Protein AF-A0A2G1WJE7-F1 (afdb_monomer_lite)

Radius of gyration: 14.84 Å; chains: 1; bounding box: 30×22×42 Å

pLDDT: mean 84.78, std 7.72, range [44.44, 91.31]

Structure (mmCIF, N/CA/C/O backbone):
data_AF-A0A2G1WJE7-F1
#
_entry.id   AF-A0A2G1WJE7-F1
#
loop_
_atom_site.group_PDB
_atom_site.id
_atom_site.type_symbol
_atom_site.label_atom_id
_atom_site.label_alt_id
_atom_site.label_comp_id
_atom_site.label_asym_id
_atom_site.label_entity_id
_atom_site.label_seq_id
_atom_site.pdbx_PDB_ins_code
_atom_site.Cartn_x
_atom_site.Cartn_y
_atom_site.Cartn_z
_atom_site.occupancy
_atom_site.B_iso_or_equiv
_atom_site.auth_seq_id
_atom_site.auth_comp_id
_atom_site.auth_asym_id
_atom_site.auth_atom_id
_atom_site.pdbx_PDB_model_nu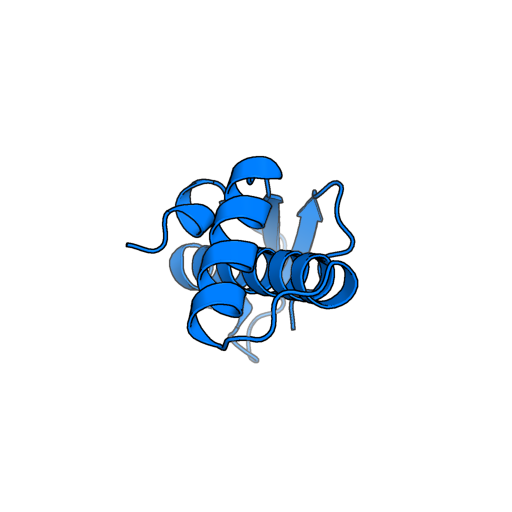m
ATOM 1 N N . MET A 1 1 ? 14.444 -7.185 1.016 1.00 44.44 1 MET A N 1
ATOM 2 C CA . MET A 1 1 ? 13.827 -6.282 2.007 1.00 44.44 1 MET A CA 1
ATOM 3 C C . MET A 1 1 ? 12.888 -5.352 1.264 1.00 44.44 1 MET A C 1
ATOM 5 O O . MET A 1 1 ? 13.196 -4.999 0.133 1.00 44.44 1 MET A O 1
ATOM 9 N N . ASN A 1 2 ? 11.698 -5.081 1.800 1.00 56.69 2 ASN A N 1
ATOM 10 C CA . ASN A 1 2 ? 10.722 -4.214 1.141 1.00 56.69 2 ASN A CA 1
ATOM 11 C C . ASN A 1 2 ? 10.812 -2.809 1.753 1.00 56.69 2 ASN A C 1
ATOM 13 O O . ASN A 1 2 ? 9.909 -2.405 2.476 1.00 56.69 2 ASN A O 1
ATOM 17 N N . ASP A 1 3 ? 11.915 -2.103 1.472 1.00 72.50 3 ASP A N 1
ATOM 18 C CA . ASP A 1 3 ? 12.256 -0.779 2.033 1.00 72.50 3 ASP A CA 1
ATOM 19 C C . ASP A 1 3 ? 11.117 0.248 1.946 1.00 72.50 3 ASP A C 1
ATOM 21 O O . ASP A 1 3 ? 10.965 1.100 2.813 1.00 72.50 3 ASP A O 1
ATOM 25 N N . LEU A 1 4 ? 10.249 0.138 0.935 1.00 80.88 4 LEU A N 1
ATOM 26 C CA . LEU A 1 4 ? 9.140 1.076 0.744 1.00 80.88 4 LEU A CA 1
ATOM 27 C C . LEU A 1 4 ? 8.129 1.044 1.899 1.00 80.88 4 LEU A C 1
ATOM 29 O O . LEU A 1 4 ? 7.553 2.072 2.228 1.00 80.88 4 LEU A O 1
ATOM 33 N N . ALA A 1 5 ? 7.921 -0.111 2.540 1.00 81.25 5 ALA A N 1
ATOM 34 C CA . ALA A 1 5 ? 6.994 -0.214 3.668 1.00 81.25 5 ALA A CA 1
ATOM 35 C C . ALA A 1 5 ? 7.541 0.463 4.938 1.00 81.25 5 ALA A C 1
ATOM 37 O O . ALA A 1 5 ? 6.765 0.813 5.823 1.00 81.25 5 ALA A O 1
ATOM 38 N N . GLU A 1 6 ? 8.860 0.662 5.040 1.00 82.94 6 GLU A N 1
ATOM 39 C CA . GLU A 1 6 ? 9.476 1.397 6.155 1.00 82.94 6 GLU A CA 1
ATOM 40 C C . GLU A 1 6 ? 9.274 2.909 6.023 1.00 82.94 6 GLU A C 1
ATOM 42 O O . GLU A 1 6 ? 9.200 3.610 7.029 1.00 82.94 6 GLU A O 1
ATOM 47 N N . ALA A 1 7 ? 9.087 3.397 4.794 1.00 85.44 7 ALA A N 1
ATOM 48 C CA . ALA A 1 7 ? 8.697 4.776 4.512 1.00 85.44 7 ALA A CA 1
ATOM 49 C C . ALA A 1 7 ? 7.188 5.041 4.720 1.00 85.44 7 ALA A C 1
ATOM 51 O O . ALA A 1 7 ? 6.719 6.162 4.519 1.00 85.44 7 ALA A O 1
ATOM 52 N N . VAL A 1 8 ? 6.417 4.036 5.156 1.00 87.44 8 VAL A N 1
ATOM 53 C CA . VAL A 1 8 ? 5.001 4.186 5.507 1.00 87.44 8 VAL A CA 1
ATOM 54 C C . VAL A 1 8 ? 4.835 4.172 7.022 1.00 87.44 8 VAL A C 1
ATOM 56 O O . VAL A 1 8 ? 5.104 3.185 7.707 1.00 87.44 8 VAL A O 1
ATOM 59 N N . THR A 1 9 ? 4.303 5.265 7.561 1.00 90.06 9 THR A N 1
ATOM 60 C CA . THR A 1 9 ? 3.977 5.371 8.982 1.00 90.06 9 THR A CA 1
ATOM 61 C C . THR A 1 9 ? 2.527 4.979 9.225 1.00 90.06 9 THR A C 1
ATOM 63 O O . THR A 1 9 ? 1.604 5.627 8.735 1.00 90.06 9 THR A O 1
ATOM 66 N N . VAL A 1 10 ? 2.310 3.963 10.061 1.00 91.31 10 VAL A N 1
ATOM 67 C CA . VAL A 1 10 ? 0.969 3.533 10.479 1.00 91.31 10 VAL A CA 1
ATOM 68 C C . VAL A 1 10 ? 0.767 3.820 11.960 1.00 91.31 10 VAL A C 1
ATOM 70 O O . VAL A 1 10 ? 1.493 3.325 12.820 1.00 91.31 10 VAL A O 1
ATOM 73 N N . ARG A 1 11 ? -0.262 4.605 12.276 1.00 90.81 11 ARG A N 1
ATOM 74 C CA . ARG A 1 11 ? -0.700 4.887 13.645 1.00 90.81 11 ARG A CA 1
ATOM 75 C C . ARG A 1 11 ? -2.077 4.298 13.873 1.00 90.81 11 ARG A C 1
ATOM 77 O O . ARG A 1 11 ? -3.017 4.592 13.141 1.00 90.81 11 ARG A O 1
ATOM 84 N N . LYS A 1 12 ? -2.215 3.515 14.939 1.00 90.25 12 LYS A N 1
ATOM 85 C CA . LYS A 1 12 ? -3.499 2.962 15.372 1.00 90.25 12 LYS A CA 1
ATOM 86 C C . LYS A 1 12 ? -3.959 3.603 16.669 1.00 90.25 12 LYS A C 1
ATOM 88 O O . LYS A 1 12 ? -3.163 3.842 17.574 1.00 90.25 12 LYS A O 1
ATOM 93 N N . ARG A 1 13 ? -5.263 3.837 16.777 1.00 90.81 13 ARG A N 1
ATOM 94 C CA . ARG A 1 13 ? -5.921 4.189 18.038 1.00 90.81 13 ARG A CA 1
ATOM 95 C C . ARG A 1 13 ? -7.297 3.548 18.107 1.00 90.81 13 ARG A C 1
ATOM 97 O O . ARG A 1 13 ? -7.998 3.477 17.102 1.00 90.81 13 ARG A O 1
ATOM 104 N N . ARG A 1 14 ? -7.716 3.136 19.300 1.00 87.88 14 ARG A N 1
ATOM 105 C CA . ARG A 1 14 ? -9.073 2.638 19.542 1.00 87.88 14 ARG A CA 1
ATOM 106 C C . ARG A 1 14 ? -9.901 3.743 20.192 1.00 87.88 14 ARG A C 1
ATOM 108 O O . ARG A 1 14 ? -9.450 4.387 21.134 1.00 87.88 14 ARG A O 1
ATOM 115 N N . SER A 1 15 ? -11.099 3.992 19.674 1.00 87.12 15 SER A N 1
ATOM 116 C CA . SER A 1 15 ? -12.020 4.996 20.210 1.00 87.12 15 SER A CA 1
ATOM 117 C C . SER A 1 15 ? -13.459 4.521 20.050 1.00 87.12 15 SER A C 1
ATOM 119 O O . SER A 1 15 ? -13.869 4.169 18.948 1.00 87.12 15 SER A O 1
ATOM 121 N N . ARG A 1 16 ? -14.224 4.496 21.152 1.00 83.31 16 ARG A N 1
ATOM 122 C CA . ARG A 1 16 ? -15.655 4.122 21.176 1.00 83.31 16 ARG A CA 1
ATOM 123 C C . ARG A 1 16 ? -15.972 2.805 20.440 1.00 83.31 16 ARG A C 1
ATOM 125 O O . ARG A 1 16 ? -16.888 2.752 19.630 1.00 83.31 16 ARG A O 1
ATOM 132 N N . GLY A 1 17 ? -15.180 1.756 20.679 1.00 82.19 17 GLY A N 1
ATOM 133 C CA . GLY A 1 17 ? -15.371 0.440 20.045 1.00 82.19 17 GLY A CA 1
ATOM 134 C C . GLY A 1 17 ? -14.936 0.350 18.576 1.00 82.19 17 GLY A C 1
ATOM 135 O O . GLY A 1 17 ? -15.081 -0.702 17.967 1.00 82.19 17 GLY A O 1
ATOM 136 N N . ARG A 1 18 ? -14.371 1.423 18.009 1.00 86.31 18 ARG A N 1
ATOM 137 C CA . ARG A 1 18 ? -13.854 1.471 16.638 1.00 86.31 18 ARG A CA 1
ATOM 138 C C . ARG A 1 18 ? -12.334 1.599 16.632 1.00 86.31 18 ARG A C 1
ATOM 140 O O . ARG A 1 18 ? -11.766 2.359 17.424 1.00 86.31 18 ARG A O 1
ATOM 147 N N . VAL A 1 19 ? -11.674 0.892 15.723 1.00 89.25 19 VAL A N 1
ATOM 148 C CA . VAL A 1 19 ? -10.242 1.054 15.452 1.00 89.25 19 VAL A CA 1
ATOM 149 C C . VAL A 1 19 ? -10.079 2.107 14.361 1.00 89.25 19 VAL A C 1
ATOM 151 O O . VAL A 1 19 ? -10.658 2.005 13.286 1.00 89.25 19 VAL A O 1
ATOM 154 N N . ILE A 1 20 ? -9.318 3.157 14.648 1.00 89.62 20 ILE A N 1
ATOM 155 C CA . ILE A 1 20 ? -8.961 4.190 13.679 1.00 89.62 20 ILE A CA 1
ATOM 156 C C . ILE A 1 20 ? -7.498 3.970 13.317 1.00 89.62 20 ILE A C 1
ATOM 158 O O . ILE A 1 20 ? -6.627 4.050 14.189 1.00 89.62 20 ILE A O 1
ATOM 162 N N . VAL A 1 21 ? -7.246 3.706 12.040 1.00 89.75 21 VAL A N 1
ATOM 163 C CA . VAL A 1 21 ? -5.908 3.532 11.478 1.00 89.75 21 VAL A CA 1
ATOM 164 C C . VAL A 1 21 ? -5.601 4.747 10.617 1.00 89.75 21 VAL A C 1
ATOM 166 O O . VAL A 1 21 ? -6.335 5.061 9.687 1.00 89.75 21 VAL A O 1
ATOM 169 N N . SER A 1 22 ? -4.537 5.459 10.954 1.00 90.75 22 SER A N 1
ATOM 170 C CA . SER A 1 22 ? -4.006 6.567 10.171 1.00 90.75 22 SER A CA 1
ATOM 171 C C . SER A 1 22 ? -2.719 6.115 9.510 1.00 90.75 22 SER A C 1
ATOM 173 O O . SER A 1 22 ? -1.778 5.724 10.198 1.00 90.75 22 SER A O 1
ATOM 175 N N . VAL A 1 23 ? -2.699 6.168 8.189 1.00 90.50 23 VAL A N 1
ATOM 176 C CA . VAL A 1 23 ? -1.562 5.811 7.352 1.00 90.50 23 VAL A CA 1
ATOM 177 C C . VAL A 1 23 ? -1.033 7.093 6.735 1.00 90.50 23 VAL A C 1
ATOM 179 O O . VAL A 1 23 ? -1.793 7.841 6.126 1.00 90.50 23 VAL A O 1
ATOM 182 N N . THR A 1 24 ? 0.257 7.342 6.905 1.00 90.12 24 THR A N 1
ATOM 183 C CA . THR A 1 24 ? 0.977 8.398 6.204 1.00 90.12 24 THR A CA 1
ATOM 184 C C . THR A 1 24 ? 2.030 7.739 5.340 1.00 90.12 24 THR A C 1
ATOM 186 O O . THR A 1 24 ? 2.904 7.039 5.851 1.00 90.12 24 THR A O 1
ATOM 189 N N . GLU A 1 25 ? 1.900 7.932 4.038 1.00 87.69 25 GLU A N 1
ATOM 190 C CA . GLU A 1 25 ? 2.837 7.432 3.043 1.00 87.69 25 GLU A CA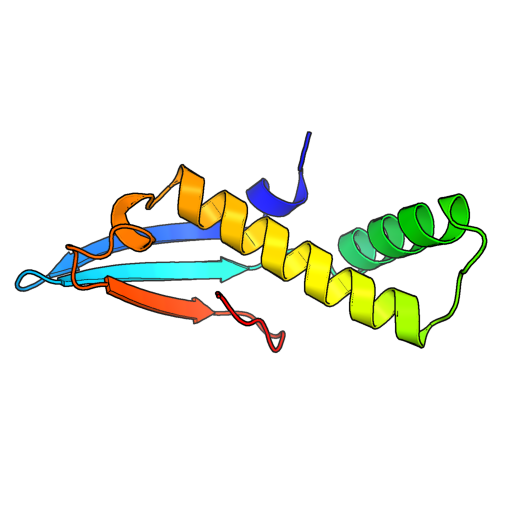 1
ATOM 191 C C . GLU A 1 25 ? 3.779 8.583 2.670 1.00 87.69 25 GLU A C 1
ATOM 193 O O . GLU A 1 25 ? 3.347 9.717 2.478 1.00 87.69 25 GLU A O 1
ATOM 198 N N . SER A 1 26 ? 5.082 8.322 2.717 1.00 86.88 26 SER A N 1
ATOM 199 C CA . SER A 1 26 ? 6.135 9.313 2.454 1.00 86.88 26 SER A CA 1
ATOM 200 C C . SER A 1 26 ? 7.252 8.687 1.622 1.00 86.88 26 SER A C 1
ATOM 202 O O . SER A 1 26 ? 8.436 8.936 1.845 1.00 86.88 26 SER A O 1
ATOM 204 N N . ILE A 1 27 ? 6.868 7.795 0.714 1.00 86.50 27 ILE A N 1
ATOM 205 C CA . ILE A 1 27 ? 7.763 7.099 -0.189 1.00 86.50 27 ILE A CA 1
ATOM 206 C C . ILE A 1 27 ? 8.189 8.088 -1.269 1.00 86.50 27 ILE A C 1
ATOM 208 O O . ILE A 1 27 ? 7.374 8.686 -1.975 1.00 86.50 27 ILE A O 1
ATOM 212 N N . ASP A 1 28 ? 9.500 8.222 -1.396 1.00 87.44 28 ASP A N 1
ATOM 213 C CA . ASP A 1 28 ? 10.120 9.057 -2.406 1.00 87.44 28 ASP A CA 1
ATOM 214 C C . ASP A 1 28 ? 9.723 8.604 -3.827 1.00 87.44 28 ASP A C 1
ATOM 216 O O . ASP A 1 28 ? 9.711 7.405 -4.141 1.00 87.44 28 ASP A O 1
ATOM 220 N N . ASP A 1 29 ? 9.358 9.564 -4.682 1.00 86.50 29 ASP A N 1
ATOM 221 C CA . ASP A 1 29 ? 8.907 9.269 -6.041 1.00 86.50 29 ASP A CA 1
ATOM 222 C C . ASP A 1 29 ? 10.025 8.717 -6.927 1.00 86.50 29 ASP A C 1
ATOM 224 O O . ASP A 1 29 ? 9.766 7.817 -7.730 1.00 86.50 29 ASP A O 1
ATOM 228 N N . ASP A 1 30 ? 11.268 9.156 -6.726 1.00 88.56 30 ASP A N 1
ATOM 229 C CA . ASP A 1 30 ? 12.429 8.632 -7.443 1.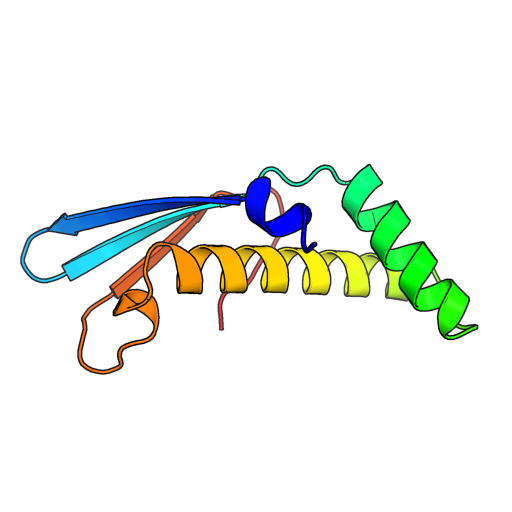00 88.56 30 ASP A CA 1
ATOM 230 C C . ASP A 1 30 ? 12.693 7.185 -7.019 1.00 88.56 30 ASP A C 1
ATOM 232 O O . ASP A 1 30 ? 12.983 6.323 -7.852 1.00 88.56 30 ASP A O 1
ATOM 236 N N . ALA A 1 31 ? 12.513 6.871 -5.732 1.00 87.88 31 ALA A N 1
ATOM 237 C CA . ALA A 1 31 ? 12.623 5.499 -5.240 1.00 87.88 31 ALA A CA 1
ATOM 238 C C . ALA A 1 31 ? 11.542 4.578 -5.837 1.00 87.88 31 ALA A C 1
ATOM 240 O O . ALA A 1 31 ? 11.823 3.417 -6.164 1.00 87.88 31 ALA A O 1
ATOM 241 N N . LEU A 1 32 ? 10.311 5.077 -5.999 1.00 87.31 32 LEU A N 1
ATOM 242 C CA . LEU A 1 32 ? 9.230 4.346 -6.666 1.00 87.31 32 LEU A CA 1
ATOM 243 C C . LEU A 1 32 ? 9.507 4.168 -8.158 1.00 87.31 32 LEU A C 1
ATOM 245 O O . LEU A 1 32 ? 9.356 3.052 -8.660 1.00 87.31 32 LEU A O 1
ATOM 249 N N . THR A 1 33 ? 9.963 5.220 -8.834 1.00 89.88 33 THR A N 1
ATOM 250 C CA . THR A 1 33 ? 10.315 5.213 -10.259 1.00 89.88 33 THR A CA 1
ATOM 251 C C . THR A 1 33 ? 11.438 4.219 -10.529 1.00 89.88 33 THR A C 1
ATOM 253 O O . THR A 1 33 ? 11.237 3.265 -11.277 1.00 89.88 33 THR A O 1
ATOM 256 N N . ALA A 1 34 ? 12.560 4.315 -9.812 1.00 89.31 34 ALA A N 1
ATOM 257 C CA . ALA A 1 34 ? 13.691 3.402 -9.974 1.00 89.31 34 ALA A CA 1
ATOM 258 C C . ALA A 1 34 ? 13.297 1.932 -9.746 1.00 89.31 34 ALA A C 1
ATOM 260 O O . ALA A 1 34 ? 13.779 1.020 -10.427 1.00 89.31 34 ALA A O 1
ATOM 261 N N . LYS A 1 35 ? 12.401 1.665 -8.785 1.00 89.31 35 LYS A N 1
ATOM 26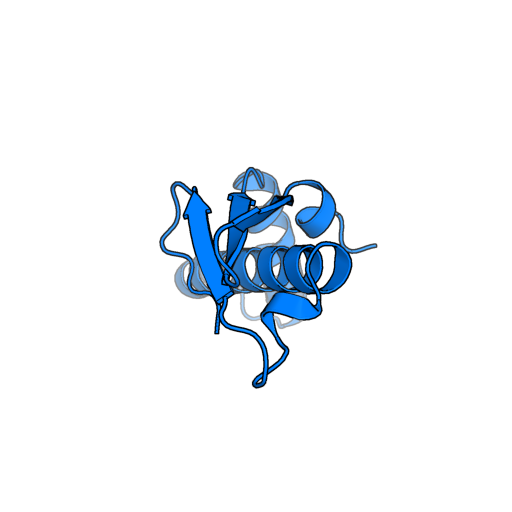2 C CA . LYS A 1 35 ? 11.926 0.302 -8.507 1.00 89.31 35 LYS A CA 1
ATOM 263 C C . LYS A 1 35 ? 10.925 -0.186 -9.557 1.00 89.31 35 LYS A C 1
ATOM 265 O O . LYS A 1 35 ? 10.953 -1.375 -9.881 1.00 89.31 35 LYS A O 1
ATOM 270 N N . ALA A 1 36 ? 10.071 0.694 -10.079 1.00 89.12 36 ALA A N 1
ATOM 271 C CA . ALA A 1 36 ? 9.133 0.405 -11.160 1.00 89.12 36 ALA A CA 1
ATOM 272 C C . ALA A 1 36 ? 9.871 0.111 -12.471 1.00 89.12 36 ALA A C 1
ATOM 274 O O . ALA A 1 36 ? 9.695 -0.972 -13.032 1.00 89.12 36 ALA A O 1
ATOM 275 N N . GLU A 1 37 ? 10.775 0.997 -12.887 1.00 89.44 37 GLU A N 1
ATOM 276 C CA . GLU A 1 37 ? 11.631 0.825 -14.062 1.00 89.44 37 GLU A CA 1
ATOM 277 C C . GLU A 1 37 ? 12.445 -0.459 -13.970 1.00 89.44 37 GLU A C 1
ATOM 279 O O . GLU A 1 37 ? 12.420 -1.267 -14.890 1.00 89.44 37 GLU A O 1
ATOM 284 N N . LYS A 1 38 ? 13.097 -0.730 -12.831 1.00 88.75 38 LYS A N 1
ATOM 285 C CA . LYS A 1 38 ? 13.837 -1.985 -12.635 1.00 88.75 38 LYS A CA 1
ATOM 286 C C . LYS A 1 38 ? 12.950 -3.216 -12.836 1.00 88.75 38 LYS A C 1
ATOM 288 O O . LYS A 1 38 ? 13.410 -4.220 -13.377 1.00 88.75 38 LYS A O 1
ATOM 293 N N . ARG A 1 39 ? 11.692 -3.169 -12.390 1.00 86.50 39 ARG A N 1
ATOM 294 C CA . ARG A 1 39 ? 10.736 -4.278 -12.535 1.00 86.50 39 ARG A CA 1
ATOM 295 C C . ARG A 1 39 ? 10.309 -4.478 -13.985 1.00 86.50 39 ARG A C 1
ATOM 297 O O . ARG A 1 39 ? 10.227 -5.616 -14.434 1.00 86.50 39 ARG A O 1
ATOM 304 N N . LEU A 1 40 ? 10.052 -3.383 -14.691 1.00 87.75 40 LEU A N 1
ATOM 305 C CA . LEU A 1 40 ? 9.621 -3.382 -16.087 1.00 87.75 40 LEU A CA 1
ATOM 306 C C . LEU A 1 40 ? 10.769 -3.712 -17.044 1.00 87.75 40 LEU A C 1
ATOM 308 O O . LEU A 1 40 ? 10.572 -4.450 -18.004 1.00 87.75 40 LEU A O 1
ATOM 312 N N . LEU A 1 41 ? 11.988 -3.274 -16.728 1.00 89.44 41 LEU A N 1
ATOM 313 C CA . LEU A 1 41 ? 13.203 -3.610 -17.465 1.00 89.44 41 LEU A CA 1
ATOM 314 C C . LEU A 1 41 ? 13.463 -5.117 -17.429 1.00 89.44 41 LEU A C 1
ATOM 316 O O . LEU A 1 41 ? 13.764 -5.716 -18.456 1.00 89.44 41 LEU A O 1
ATOM 320 N N . LEU A 1 42 ? 13.274 -5.751 -16.265 1.00 85.81 42 LEU A N 1
ATOM 321 C CA . LEU A 1 42 ? 13.342 -7.211 -16.133 1.00 85.81 42 LEU A CA 1
ATOM 322 C C . LEU A 1 42 ? 12.246 -7.934 -16.930 1.00 85.81 42 LEU A C 1
ATOM 324 O O . LEU A 1 42 ? 12.442 -9.082 -17.319 1.00 85.81 42 LEU A O 1
ATOM 328 N N . ALA A 1 43 ? 11.110 -7.278 -17.167 1.00 83.81 43 ALA A N 1
ATOM 329 C CA . ALA A 1 43 ? 10.024 -7.794 -17.993 1.00 83.81 43 ALA A CA 1
ATOM 330 C C . ALA A 1 43 ? 10.199 -7.482 -19.494 1.00 83.81 43 ALA A C 1
ATOM 332 O O . ALA A 1 43 ? 9.423 -7.984 -20.302 1.00 83.81 43 ALA A O 1
ATOM 333 N N . GLY A 1 44 ? 11.205 -6.681 -19.870 1.00 83.69 44 GLY A N 1
ATOM 334 C CA . GLY A 1 44 ? 11.418 -6.220 -21.245 1.00 83.69 44 GLY A CA 1
ATOM 335 C C . GLY A 1 44 ? 10.337 -5.260 -21.756 1.00 83.69 44 GLY A C 1
ATOM 336 O O . GLY A 1 44 ? 10.137 -5.170 -22.961 1.00 83.69 44 GLY A O 1
ATOM 337 N N . ASP A 1 45 ? 9.624 -4.582 -20.856 1.00 78.31 45 ASP A N 1
ATOM 338 C CA . ASP A 1 45 ? 8.384 -3.853 -21.155 1.00 78.31 45 ASP A CA 1
ATOM 339 C C . ASP A 1 45 ? 8.377 -2.494 -20.433 1.00 78.31 45 ASP A C 1
ATOM 341 O O . ASP A 1 45 ? 7.545 -2.224 -19.562 1.00 78.31 45 ASP A O 1
ATOM 345 N N . VAL A 1 46 ? 9.406 -1.686 -20.721 1.00 76.12 46 VAL A N 1
ATOM 346 C CA . VAL A 1 46 ? 9.579 -0.339 -20.158 1.00 76.12 46 VAL A CA 1
ATOM 347 C C . VAL A 1 46 ? 8.809 0.652 -21.015 1.00 76.12 46 VAL A C 1
ATOM 349 O O . VAL A 1 46 ? 9.169 0.908 -22.160 1.00 76.12 46 VAL A O 1
ATOM 352 N N . ASP A 1 47 ? 7.748 1.183 -20.429 1.00 87.56 47 ASP A N 1
ATOM 353 C CA . ASP A 1 47 ? 6.864 2.185 -21.004 1.00 87.56 47 ASP A CA 1
ATOM 354 C C . ASP A 1 47 ? 6.419 3.124 -19.876 1.00 87.56 47 ASP A C 1
ATOM 356 O O . ASP A 1 47 ? 6.156 2.654 -18.763 1.00 87.56 47 ASP A O 1
ATOM 360 N N . ASP A 1 48 ? 6.363 4.429 -20.138 1.00 84.62 48 ASP A N 1
ATOM 361 C CA . ASP A 1 48 ? 6.137 5.449 -19.106 1.00 84.62 48 ASP A CA 1
ATOM 362 C C . ASP A 1 48 ? 4.771 5.278 -18.416 1.00 84.62 48 ASP A C 1
ATOM 364 O O . ASP A 1 48 ? 4.681 5.356 -17.186 1.00 84.62 48 ASP A O 1
ATOM 368 N N . ASP A 1 49 ? 3.717 4.918 -19.162 1.00 87.94 49 ASP A N 1
ATOM 369 C CA . ASP A 1 49 ? 2.389 4.668 -18.582 1.00 87.94 49 ASP A CA 1
ATOM 370 C C . ASP A 1 49 ? 2.418 3.445 -17.654 1.00 87.94 49 ASP A C 1
ATOM 372 O O . ASP A 1 49 ? 1.749 3.384 -16.611 1.00 87.94 49 ASP A O 1
ATOM 376 N N . ARG A 1 50 ? 3.226 2.439 -18.006 1.00 87.94 50 ARG A N 1
ATOM 377 C CA . ARG A 1 50 ? 3.429 1.260 -17.159 1.00 87.94 50 ARG A CA 1
ATOM 378 C C . ARG A 1 50 ? 4.273 1.559 -15.937 1.00 87.94 50 ARG A C 1
ATOM 380 O O . ARG A 1 50 ? 4.011 0.951 -14.893 1.00 87.94 50 ARG A O 1
ATOM 387 N N . VAL A 1 51 ? 5.262 2.443 -16.046 1.00 88.50 51 VAL A N 1
ATOM 388 C CA . VAL A 1 51 ? 6.068 2.901 -14.909 1.00 88.50 51 VAL A CA 1
ATOM 389 C C . VAL A 1 51 ? 5.141 3.547 -13.888 1.00 88.50 51 VAL A C 1
ATOM 391 O O . VAL A 1 51 ? 5.093 3.069 -12.755 1.00 88.50 51 VAL A O 1
ATOM 394 N N . GLU A 1 52 ? 4.313 4.510 -14.295 1.00 88.38 52 GLU A N 1
ATOM 395 C CA . GLU A 1 52 ? 3.353 5.176 -13.405 1.00 88.38 52 GLU A CA 1
ATOM 396 C C . GLU A 1 52 ? 2.357 4.196 -12.775 1.00 88.38 52 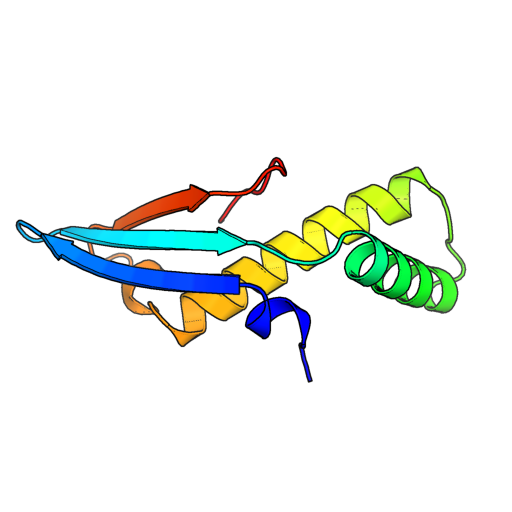GLU A C 1
ATOM 398 O O . GLU A 1 52 ? 2.183 4.164 -11.553 1.00 88.38 52 GLU A O 1
ATOM 403 N N . LYS A 1 53 ? 1.785 3.280 -13.565 1.00 88.62 53 LYS A N 1
ATOM 404 C CA . LYS A 1 53 ? 0.906 2.231 -13.024 1.00 88.62 53 LYS A CA 1
ATOM 405 C C . LYS A 1 53 ? 1.620 1.341 -12.002 1.00 88.62 53 LYS A C 1
ATOM 407 O O . LYS A 1 53 ? 1.038 0.949 -10.989 1.00 88.62 53 LYS A O 1
ATOM 412 N N . THR A 1 54 ? 2.880 1.004 -12.261 1.00 89.38 54 THR A N 1
ATOM 413 C CA . THR A 1 54 ? 3.687 0.167 -11.367 1.00 89.38 54 THR A CA 1
ATOM 414 C C . THR A 1 54 ? 4.069 0.923 -10.096 1.00 89.38 54 THR A C 1
ATOM 416 O O . THR A 1 54 ? 4.079 0.309 -9.029 1.00 89.38 54 THR A O 1
ATOM 419 N N . LYS A 1 55 ? 4.329 2.236 -10.168 1.00 90.12 55 LYS A N 1
ATOM 420 C CA . LYS A 1 55 ? 4.577 3.101 -9.002 1.00 90.12 55 LYS A CA 1
ATOM 421 C C . LYS A 1 55 ? 3.382 3.080 -8.053 1.00 90.12 55 LYS A C 1
ATOM 423 O O . LYS A 1 55 ? 3.566 2.759 -6.879 1.00 90.12 55 LYS A O 1
ATOM 428 N N . SER A 1 56 ? 2.168 3.295 -8.562 1.00 88.00 56 SER A N 1
ATOM 429 C CA . SER A 1 56 ? 0.947 3.222 -7.746 1.00 88.00 56 SER A CA 1
ATOM 430 C C . SER A 1 56 ? 0.787 1.852 -7.088 1.00 88.00 56 SER A C 1
ATOM 432 O O . SER A 1 56 ? 0.635 1.769 -5.874 1.00 88.00 56 SER A O 1
ATOM 434 N N . GLN A 1 57 ? 0.962 0.761 -7.841 1.00 89.00 57 GLN A N 1
ATOM 435 C CA . GLN A 1 57 ? 0.888 -0.595 -7.279 1.00 89.00 57 GLN A CA 1
ATOM 436 C C . GLN A 1 57 ? 1.962 -0.879 -6.218 1.00 89.00 57 GLN A C 1
ATOM 438 O O . GLN A 1 57 ? 1.732 -1.638 -5.275 1.00 89.00 57 GLN A O 1
ATOM 443 N N . LEU A 1 58 ? 3.168 -0.332 -6.383 1.00 89.94 58 LEU A N 1
ATOM 444 C CA . LEU A 1 58 ? 4.245 -0.473 -5.405 1.00 89.94 58 LEU A CA 1
ATOM 445 C C . LEU A 1 58 ? 3.928 0.288 -4.116 1.00 89.94 58 LEU A C 1
ATOM 447 O O . LEU A 1 58 ? 4.161 -0.260 -3.037 1.00 89.94 58 LEU A O 1
ATOM 451 N N . ALA A 1 59 ? 3.388 1.502 -4.228 1.00 89.06 59 ALA A N 1
ATOM 452 C CA . ALA A 1 59 ? 2.964 2.312 -3.093 1.00 89.06 59 ALA A CA 1
ATOM 453 C C . ALA A 1 59 ? 1.782 1.668 -2.349 1.00 89.06 59 ALA A C 1
ATOM 455 O O . ALA A 1 59 ? 1.856 1.497 -1.133 1.00 89.06 59 ALA A O 1
ATOM 456 N N . GLU A 1 60 ? 0.751 1.208 -3.065 1.00 89.56 60 GLU A N 1
ATOM 457 C CA . GLU A 1 60 ? -0.393 0.492 -2.479 1.00 89.56 60 GLU A CA 1
ATOM 458 C C . GLU A 1 60 ? 0.060 -0.751 -1.710 1.00 89.56 60 GLU A C 1
ATOM 460 O O . GLU A 1 60 ? -0.293 -0.923 -0.545 1.00 89.56 60 GLU A O 1
ATOM 465 N N . ARG A 1 61 ? 0.931 -1.577 -2.304 1.00 89.94 61 ARG A N 1
ATOM 466 C CA . ARG A 1 61 ? 1.485 -2.754 -1.616 1.00 89.94 61 ARG A CA 1
ATOM 467 C C . ARG A 1 61 ? 2.325 -2.387 -0.401 1.00 89.94 61 ARG A C 1
ATOM 469 O O . ARG A 1 61 ? 2.281 -3.090 0.602 1.00 89.94 61 ARG A O 1
ATOM 476 N N . ALA A 1 62 ? 3.132 -1.331 -0.482 1.00 89.06 62 ALA A N 1
ATOM 477 C CA . ALA A 1 62 ? 3.931 -0.881 0.655 1.00 89.06 62 ALA A CA 1
ATOM 478 C C . ALA A 1 62 ? 3.032 -0.452 1.821 1.00 89.06 62 ALA A C 1
ATOM 480 O O . ALA A 1 62 ? 3.277 -0.830 2.968 1.00 89.06 62 ALA A O 1
ATOM 481 N N . VAL A 1 63 ? 1.962 0.279 1.507 1.00 87.81 63 VAL A N 1
ATOM 482 C CA . VAL A 1 63 ? 0.946 0.698 2.466 1.00 87.81 63 VAL A CA 1
ATOM 483 C C . VAL A 1 63 ? 0.211 -0.503 3.058 1.00 87.81 63 VAL A C 1
ATOM 485 O O . VAL A 1 63 ? 0.121 -0.615 4.279 1.00 87.81 63 VAL A O 1
ATOM 488 N N . GLU A 1 64 ? -0.257 -1.430 2.229 1.00 89.19 64 GLU A N 1
ATOM 489 C CA . GLU A 1 64 ? -0.944 -2.646 2.666 1.00 89.19 64 GLU A CA 1
ATOM 490 C C . GLU A 1 64 ? -0.073 -3.468 3.629 1.00 89.19 64 GLU A C 1
ATOM 492 O O . GLU A 1 64 ? -0.512 -3.815 4.727 1.00 89.19 64 GLU A O 1
ATOM 497 N N . GLU A 1 65 ? 1.187 -3.717 3.269 1.00 89.69 65 GLU A N 1
ATOM 498 C CA . GLU A 1 65 ? 2.143 -4.446 4.107 1.00 89.69 65 GLU A CA 1
ATOM 499 C C . GLU A 1 65 ? 2.408 -3.722 5.435 1.00 89.69 65 GLU A C 1
ATOM 501 O O . GLU A 1 65 ? 2.425 -4.344 6.504 1.00 89.69 65 GLU A O 1
ATOM 506 N N . ALA A 1 66 ? 2.559 -2.394 5.403 1.00 88.94 66 ALA A N 1
ATOM 507 C CA . ALA A 1 66 ? 2.742 -1.596 6.609 1.00 88.94 66 ALA A CA 1
ATOM 508 C C . ALA A 1 66 ? 1.511 -1.658 7.528 1.00 88.94 66 ALA A C 1
ATOM 510 O O . ALA A 1 66 ? 1.658 -1.765 8.752 1.00 88.94 66 ALA A O 1
ATOM 511 N N . VAL A 1 67 ? 0.297 -1.633 6.966 1.00 88.69 67 VAL A N 1
ATOM 512 C CA . VAL A 1 67 ? -0.949 -1.758 7.734 1.00 88.69 67 VAL A CA 1
ATOM 513 C C . VAL A 1 67 ? -1.089 -3.167 8.300 1.00 88.69 67 VAL A C 1
ATOM 515 O O . VAL A 1 67 ? -1.351 -3.291 9.494 1.00 88.69 67 VAL A O 1
ATOM 518 N N . LYS A 1 68 ? -0.830 -4.224 7.520 1.00 89.25 68 LYS A N 1
ATOM 519 C CA . LYS A 1 68 ? -0.869 -5.618 8.007 1.00 89.25 68 LYS A CA 1
ATOM 520 C C . LYS A 1 68 ? 0.074 -5.827 9.184 1.00 89.25 68 LYS A C 1
ATOM 522 O O . LYS A 1 68 ? -0.293 -6.464 10.169 1.00 89.25 68 LYS A O 1
ATOM 527 N N . ARG A 1 69 ? 1.274 -5.246 9.114 1.00 88.75 69 ARG A N 1
ATOM 528 C CA . ARG A 1 69 ? 2.286 -5.363 10.168 1.00 88.75 69 ARG A CA 1
ATOM 529 C C . ARG A 1 69 ? 1.910 -4.610 11.446 1.00 88.75 69 ARG A C 1
ATOM 531 O O . ARG A 1 69 ? 2.120 -5.126 12.540 1.00 88.75 69 ARG A O 1
ATOM 538 N N . ASN A 1 70 ? 1.384 -3.390 11.331 1.00 87.38 70 ASN A N 1
ATOM 539 C CA . ASN A 1 70 ? 1.199 -2.494 12.483 1.00 87.38 70 ASN A CA 1
ATOM 540 C C . ASN A 1 70 ? -0.237 -2.484 13.044 1.00 87.38 70 ASN A C 1
ATOM 542 O O . ASN A 1 70 ? -0.450 -2.255 14.244 1.00 87.38 70 ASN A O 1
ATOM 546 N N . ALA A 1 71 ? -1.225 -2.752 12.195 1.00 87.44 71 ALA A N 1
ATOM 547 C CA . ALA A 1 71 ? -2.651 -2.764 12.497 1.00 87.44 71 ALA A CA 1
ATOM 548 C C . ALA A 1 71 ? -3.366 -3.949 11.803 1.00 87.44 71 ALA A C 1
ATOM 550 O O . ALA A 1 71 ? -4.269 -3.721 11.001 1.00 87.44 71 ALA A O 1
ATOM 551 N N . PRO A 1 72 ? -3.021 -5.212 12.127 1.00 86.50 72 PRO A N 1
ATOM 552 C CA . PRO A 1 72 ? -3.645 -6.392 11.513 1.00 86.50 72 PRO A CA 1
ATOM 553 C C . PRO A 1 72 ? -5.163 -6.464 11.746 1.00 86.50 72 PRO A C 1
ATOM 555 O O . PRO A 1 72 ? -5.889 -6.970 10.899 1.00 86.50 72 PRO A O 1
ATOM 558 N N . GLU A 1 73 ? -5.656 -5.879 12.845 1.00 82.31 73 GLU A N 1
ATOM 559 C CA . GLU A 1 73 ? -7.089 -5.705 13.143 1.00 82.31 73 GLU A CA 1
ATOM 560 C C . GLU A 1 73 ? -7.846 -4.944 12.038 1.00 82.31 73 GLU A C 1
ATOM 562 O O . GLU A 1 73 ? -9.066 -5.032 11.969 1.00 82.31 73 GLU A O 1
ATOM 567 N N . ALA A 1 74 ? -7.143 -4.199 11.173 1.00 82.69 74 ALA A N 1
ATOM 568 C CA . ALA A 1 74 ? -7.737 -3.526 10.022 1.00 82.69 74 ALA A CA 1
ATOM 569 C C . ALA A 1 74 ? -8.326 -4.498 8.987 1.00 82.69 74 ALA A C 1
ATOM 571 O O . ALA A 1 74 ? -9.223 -4.116 8.243 1.00 82.69 74 ALA A O 1
ATOM 572 N N . PHE A 1 75 ? -7.824 -5.734 8.959 1.00 83.50 75 PHE A N 1
ATOM 573 C CA . PHE A 1 75 ? -8.242 -6.792 8.040 1.00 83.50 75 PHE A CA 1
ATOM 574 C C . PHE A 1 75 ? -9.165 -7.820 8.706 1.00 83.50 75 PHE A C 1
ATOM 576 O O . PHE A 1 75 ? -9.538 -8.808 8.079 1.00 83.50 75 PHE A O 1
ATOM 583 N N . ASP A 1 76 ? -9.523 -7.614 9.976 1.00 84.25 76 ASP A N 1
ATOM 584 C CA . ASP A 1 76 ? -10.463 -8.478 10.679 1.00 84.25 76 ASP A CA 1
ATOM 585 C C . ASP A 1 76 ? -11.909 -8.067 10.341 1.00 84.25 76 ASP A C 1
ATOM 587 O O . ASP A 1 76 ? -12.334 -6.973 10.730 1.00 84.25 76 ASP A O 1
ATOM 591 N N . PRO A 1 77 ? -12.700 -8.928 9.671 1.00 79.56 77 PRO A N 1
ATOM 592 C CA . PRO A 1 77 ? -14.084 -8.617 9.317 1.00 79.56 77 PRO A CA 1
ATOM 593 C C . PRO A 1 77 ? -14.996 -8.425 10.541 1.00 79.56 77 PRO A C 1
ATOM 595 O O . PRO A 1 77 ? -16.068 -7.834 10.413 1.00 79.56 77 PRO A O 1
ATOM 598 N N . GLY A 1 78 ? -14.594 -8.902 11.725 1.00 83.56 78 GLY A N 1
ATOM 599 C CA . GLY A 1 78 ? -15.323 -8.704 12.981 1.00 83.56 78 GLY A CA 1
ATOM 600 C C . GLY A 1 78 ? -15.062 -7.354 13.655 1.00 83.56 78 GLY A C 1
ATOM 601 O O . GLY A 1 78 ? -15.779 -6.982 14.588 1.00 83.56 78 GLY A O 1
ATOM 602 N N . THR A 1 79 ? -14.063 -6.599 13.193 1.00 81.62 79 THR A N 1
ATOM 603 C CA . THR A 1 79 ? -13.646 -5.347 13.822 1.00 81.62 79 THR A CA 1
ATOM 604 C C . THR A 1 79 ? -14.132 -4.147 13.011 1.00 81.62 79 THR A C 1
ATOM 606 O O . THR A 1 79 ? -13.874 -4.005 11.821 1.00 81.62 79 THR A O 1
ATOM 609 N N . SER A 1 80 ? -14.828 -3.214 13.670 1.00 85.31 80 SER A N 1
ATOM 610 C CA . SER A 1 80 ? -15.167 -1.929 13.050 1.00 85.31 80 SER A CA 1
ATOM 611 C C . SER A 1 80 ? -13.912 -1.072 12.902 1.00 85.31 80 SER A C 1
ATOM 613 O O . SER A 1 80 ? -13.385 -0.554 13.894 1.00 85.31 80 SER A O 1
ATOM 615 N N . VAL A 1 81 ? -13.464 -0.886 11.662 1.00 85.62 81 VAL A N 1
ATOM 616 C CA . VAL A 1 81 ? -12.238 -0.156 11.325 1.00 85.62 81 VAL A CA 1
ATOM 617 C C . VAL A 1 81 ? -12.572 1.078 10.489 1.00 85.62 81 VAL A C 1
ATOM 619 O O . VAL A 1 81 ? -13.468 1.078 9.650 1.00 85.62 81 VAL A O 1
ATOM 622 N N . SER A 1 82 ? -11.852 2.170 10.721 1.00 86.06 82 SER A N 1
ATOM 623 C CA . SER A 1 82 ? -11.798 3.305 9.803 1.00 86.06 82 SER A CA 1
ATOM 624 C C . SER A 1 82 ? -10.352 3.591 9.449 1.00 86.06 82 SER A C 1
ATOM 626 O O . SER A 1 82 ? -9.562 3.948 10.327 1.00 86.06 82 SER A O 1
ATOM 628 N N . VAL A 1 83 ? -10.024 3.453 8.169 1.00 85.06 83 VAL A N 1
ATOM 629 C CA . VAL A 1 83 ? -8.695 3.751 7.640 1.00 85.06 83 VAL A CA 1
ATOM 630 C C . VAL A 1 83 ? -8.686 5.161 7.060 1.00 85.06 83 VAL A C 1
ATOM 632 O O . VAL A 1 83 ? -9.618 5.567 6.370 1.00 85.06 83 VAL A O 1
ATOM 635 N N . ARG A 1 84 ? -7.652 5.933 7.385 1.00 86.12 84 ARG A N 1
ATOM 636 C CA . ARG A 1 84 ? -7.383 7.256 6.822 1.00 86.12 84 ARG A CA 1
ATOM 637 C C . ARG 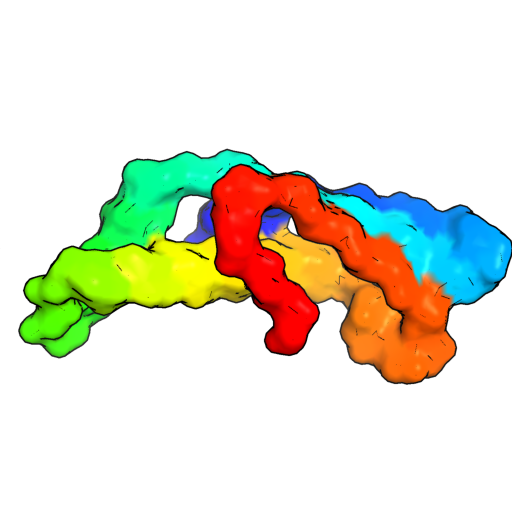A 1 84 ? -6.020 7.225 6.162 1.00 86.12 84 ARG A C 1
ATOM 639 O O . ARG A 1 84 ? -5.023 7.042 6.858 1.00 86.12 84 ARG A O 1
ATOM 646 N N . LEU A 1 85 ? -6.011 7.412 4.853 1.00 85.62 85 LEU A N 1
ATOM 647 C CA . LEU A 1 85 ? -4.816 7.564 4.041 1.00 85.62 85 LEU A CA 1
ATOM 648 C C . LEU A 1 85 ? -4.494 9.055 3.934 1.00 85.62 85 LEU A C 1
ATOM 650 O O . LEU A 1 85 ? -5.327 9.834 3.483 1.00 85.62 85 LEU A O 1
ATOM 654 N N . ASN A 1 86 ? -3.311 9.443 4.396 1.00 85.00 86 ASN A N 1
ATOM 655 C CA . ASN A 1 86 ? -2.726 10.757 4.168 1.00 85.00 86 ASN A CA 1
ATOM 656 C C . ASN A 1 86 ? -1.543 10.559 3.220 1.00 85.00 86 ASN A C 1
ATOM 658 O O . ASN A 1 86 ? -0.454 10.178 3.655 1.00 85.00 86 ASN A O 1
ATOM 662 N N . THR A 1 87 ? -1.794 10.759 1.937 1.00 80.00 87 THR A N 1
ATOM 663 C CA . THR A 1 87 ? -0.813 10.674 0.858 1.00 80.00 87 THR A CA 1
ATOM 664 C C . THR A 1 87 ? -1.165 11.741 -0.172 1.00 80.00 87 THR A C 1
ATOM 666 O O . THR A 1 87 ? -2.338 12.091 -0.322 1.00 80.00 87 THR A O 1
ATOM 669 N N . ASP A 1 88 ? -0.155 12.271 -0.853 1.00 78.12 88 ASP A N 1
ATOM 670 C CA . ASP A 1 88 ? -0.331 13.163 -2.002 1.00 78.12 88 ASP A CA 1
ATOM 671 C C . ASP A 1 88 ? -0.722 12.392 -3.279 1.00 78.12 88 ASP A C 1
ATOM 673 O O . ASP A 1 88 ? -1.030 12.994 -4.307 1.00 78.12 88 ASP A O 1
ATOM 677 N N . ARG A 1 89 ? -0.722 11.053 -3.220 1.00 76.38 89 ARG A N 1
ATOM 678 C CA . ARG A 1 89 ? -1.095 10.156 -4.317 1.00 76.38 89 ARG A CA 1
ATOM 679 C C . ARG A 1 89 ? -2.524 9.648 -4.149 1.00 76.38 89 ARG A C 1
ATOM 681 O O . ARG A 1 89 ? -3.008 9.449 -3.038 1.00 76.38 89 ARG A O 1
ATOM 688 N N . ASP A 1 90 ? -3.176 9.348 -5.265 1.00 74.31 90 ASP A N 1
ATOM 689 C CA . ASP A 1 90 ? -4.458 8.641 -5.258 1.00 74.31 90 ASP A CA 1
ATOM 690 C C . ASP A 1 90 ? -4.198 7.149 -4.978 1.00 74.31 90 ASP A C 1
ATOM 692 O O . ASP A 1 90 ? -3.963 6.355 -5.889 1.00 74.31 90 ASP A O 1
ATOM 696 N N . LEU A 1 91 ? -4.092 6.794 -3.692 1.00 76.19 91 LEU A N 1
ATOM 697 C CA . LEU A 1 91 ? -3.897 5.413 -3.244 1.00 76.19 91 LEU A CA 1
ATOM 698 C C . LEU A 1 91 ? -5.194 4.844 -2.701 1.00 76.19 91 LEU A C 1
ATOM 700 O O . LEU A 1 91 ? -5.896 5.479 -1.908 1.00 76.19 91 LEU A O 1
ATOM 704 N N . SER A 1 92 ? -5.445 3.589 -3.053 1.00 70.19 92 SER A N 1
ATOM 705 C CA . SER A 1 92 ? -6.589 2.848 -2.564 1.00 70.19 92 SER A CA 1
ATOM 706 C C . SER A 1 92 ? -6.140 1.659 -1.712 1.00 70.19 92 SER A C 1
ATOM 708 O O . SER A 1 92 ? -5.239 0.910 -2.074 1.00 70.19 92 SER A O 1
ATOM 710 N N . LEU A 1 93 ? -6.725 1.518 -0.520 1.00 64.19 93 LEU A N 1
ATOM 711 C CA . LEU A 1 93 ? -6.519 0.347 0.337 1.00 64.19 93 LEU A CA 1
ATOM 712 C C . LEU A 1 93 ? -7.708 -0.592 0.143 1.00 64.19 93 LEU A C 1
ATOM 714 O O . LEU A 1 93 ? -8.791 -0.289 0.648 1.00 64.19 93 LEU A O 1
ATOM 718 N N . PHE A 1 94 ? -7.491 -1.703 -0.567 1.00 54.91 94 PHE A N 1
ATOM 719 C CA . PHE A 1 94 ? -8.480 -2.761 -0.782 1.00 54.91 94 PHE A CA 1
ATOM 720 C C . PHE A 1 94 ? -7.844 -4.149 -0.718 1.00 54.91 94 PHE A C 1
ATOM 722 O O . PHE A 1 94 ? -6.980 -4.445 -1.571 1.00 54.91 94 PHE A O 1
#

Secondary structure (DSSP, 8-state):
--GGGTTEEEEEEEETTEEEEEEEE---HHHHHHHHHHHHHHHT---HHHHHHHHHHHHHHHHHHHHHHH-GGGG-TTS-EEEEEE-SS-----

Foldseek 3Di:
DLVQLVQKDWDWDDDPQAIEIEIEGDGDPVNLLVVLQVVCVVVVHDDPVSSVVSSQVSNLVSRQVNCCVPPVVCVVPVGHYDYHYDYPDPHDHD

Sequence (94 aa):
MNDLAEAVTVRKRRSRGRVIVSVTESIDDDALTAKAEKRLLLAGDVDDDRVEKTKSQLAERAVEEAVKRNAPEAFDPGTSVSVRLNTDRDLSLF

Organism: NCBI:txid1383844